Protein AF-A0A1F6WJB7-F1 (afdb_monomer_lite)

Structure (mmCIF, N/CA/C/O backbone):
data_AF-A0A1F6WJB7-F1
#
_entry.id   AF-A0A1F6WJB7-F1
#
loop_
_atom_site.group_PDB
_atom_site.id
_atom_site.type_symbol
_atom_site.label_atom_id
_atom_site.label_alt_id
_atom_site.label_comp_id
_atom_site.label_asym_id
_atom_site.label_entity_id
_atom_site.label_seq_id
_atom_site.pdbx_PDB_ins_code
_atom_site.Cartn_x
_atom_site.Cartn_y
_atom_site.Cartn_z
_atom_site.occupancy
_atom_site.B_iso_or_equiv
_atom_site.auth_seq_id
_atom_site.auth_comp_id
_atom_site.auth_asym_id
_atom_site.auth_atom_id
_atom_site.pdbx_PDB_model_num
ATOM 1 N N . MET A 1 1 ? 21.045 -11.421 -48.890 1.00 61.47 1 MET A N 1
ATOM 2 C CA . MET A 1 1 ? 20.519 -10.477 -47.877 1.00 61.47 1 MET A CA 1
ATOM 3 C C . MET A 1 1 ? 21.454 -9.278 -47.849 1.00 61.47 1 MET A C 1
ATOM 5 O O . MET A 1 1 ? 22.650 -9.493 -47.724 1.00 61.47 1 MET A O 1
ATOM 9 N N . ASN A 1 2 ? 20.962 -8.054 -48.054 1.00 88.75 2 ASN A N 1
ATOM 10 C CA . ASN A 1 2 ? 21.841 -6.881 -48.171 1.00 88.75 2 ASN A CA 1
ATOM 11 C C . ASN A 1 2 ? 22.312 -6.410 -46.790 1.00 88.75 2 ASN A C 1
ATOM 13 O O . ASN A 1 2 ? 21.549 -6.493 -45.828 1.00 88.75 2 ASN A O 1
ATOM 17 N N . ASN A 1 3 ? 23.519 -5.843 -46.703 1.00 90.50 3 ASN A N 1
ATOM 18 C CA . ASN A 1 3 ? 24.090 -5.327 -45.448 1.00 90.50 3 ASN A CA 1
ATOM 19 C C . ASN A 1 3 ? 23.143 -4.350 -44.737 1.00 90.50 3 ASN A C 1
ATOM 21 O O . ASN A 1 3 ? 22.993 -4.403 -43.523 1.00 90.50 3 ASN A O 1
ATOM 25 N N . LYS A 1 4 ? 22.420 -3.524 -45.502 1.00 92.44 4 LYS A N 1
ATOM 26 C CA . LYS A 1 4 ? 21.393 -2.616 -44.974 1.00 92.44 4 LYS A CA 1
ATOM 27 C C . LYS A 1 4 ? 20.257 -3.356 -44.255 1.00 92.44 4 LYS A C 1
ATOM 29 O O . LYS A 1 4 ? 19.829 -2.915 -43.197 1.00 92.44 4 LYS A O 1
ATOM 34 N N . ASN A 1 5 ? 19.810 -4.494 -44.787 1.00 91.31 5 ASN A N 1
ATOM 35 C CA . ASN A 1 5 ? 18.759 -5.309 -44.169 1.00 91.31 5 ASN A CA 1
ATOM 36 C C . ASN A 1 5 ? 19.289 -6.021 -42.917 1.00 91.31 5 ASN A C 1
ATOM 38 O O . ASN A 1 5 ? 18.572 -6.127 -41.929 1.00 91.31 5 ASN A O 1
ATOM 42 N N . LEU A 1 6 ? 20.553 -6.454 -42.939 1.00 92.38 6 LEU A N 1
ATOM 43 C CA . LEU A 1 6 ? 21.202 -7.099 -41.798 1.00 92.38 6 LEU A CA 1
ATOM 44 C C . LEU A 1 6 ? 21.391 -6.118 -40.629 1.00 92.38 6 LEU A C 1
ATOM 46 O O . LEU A 1 6 ? 21.037 -6.447 -39.502 1.00 92.38 6 LEU A O 1
ATOM 50 N N . VAL A 1 7 ? 21.833 -4.885 -40.899 1.00 94.56 7 VAL A N 1
ATOM 51 C CA . VAL A 1 7 ? 21.928 -3.817 -39.885 1.00 94.56 7 VAL A CA 1
ATOM 52 C C . VAL A 1 7 ? 20.555 -3.492 -39.291 1.00 94.56 7 VAL A C 1
ATOM 54 O O . VAL A 1 7 ? 20.431 -3.374 -38.076 1.00 94.56 7 VAL A O 1
ATOM 57 N N . MET A 1 8 ? 19.512 -3.403 -40.121 1.00 94.12 8 MET 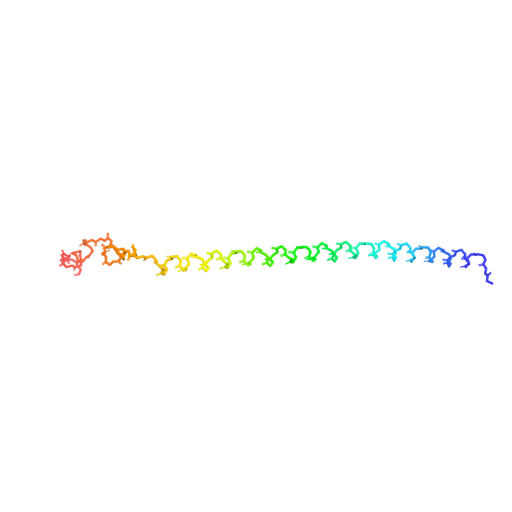A N 1
ATOM 58 C CA . MET A 1 8 ? 18.148 -3.123 -39.654 1.00 94.12 8 MET A CA 1
ATOM 59 C C . MET A 1 8 ? 17.632 -4.207 -38.699 1.00 94.12 8 MET A C 1
ATOM 61 O O . MET A 1 8 ? 17.086 -3.895 -37.645 1.00 94.12 8 MET A O 1
ATOM 65 N N . ILE A 1 9 ? 17.867 -5.481 -39.029 1.00 94.31 9 ILE A N 1
ATOM 66 C CA . ILE A 1 9 ? 17.489 -6.614 -38.174 1.00 94.31 9 ILE A CA 1
ATOM 67 C C . ILE A 1 9 ? 18.258 -6.575 -36.848 1.00 94.31 9 ILE A C 1
ATOM 69 O O . ILE A 1 9 ? 17.657 -6.758 -35.793 1.00 94.31 9 ILE A O 1
ATOM 73 N N . VAL A 1 10 ? 19.562 -6.289 -36.876 1.00 95.12 10 VAL A N 1
ATOM 74 C CA . VAL A 1 10 ? 20.378 -6.191 -35.655 1.00 95.12 10 VAL A CA 1
ATOM 75 C C . VAL A 1 10 ? 19.870 -5.075 -34.741 1.00 95.12 10 VAL A C 1
ATOM 77 O O . VAL A 1 10 ? 19.687 -5.304 -33.547 1.00 95.12 10 VAL A O 1
ATOM 80 N N . VAL A 1 11 ? 19.571 -3.896 -35.290 1.00 95.94 11 VAL A N 1
ATOM 81 C CA . VAL A 1 11 ? 19.001 -2.781 -34.515 1.00 95.94 11 VAL A CA 1
ATOM 82 C C . VAL A 1 11 ? 17.656 -3.174 -33.905 1.00 95.94 11 VAL A C 1
ATOM 84 O O . VAL A 1 11 ? 17.430 -2.928 -32.721 1.00 95.94 11 VAL A O 1
ATOM 87 N N . LEU A 1 12 ? 16.789 -3.835 -34.676 1.00 95.94 12 LEU A N 1
ATOM 88 C CA . LEU A 1 12 ? 15.487 -4.294 -34.193 1.00 95.94 12 LEU A CA 1
ATOM 89 C C . LEU A 1 12 ? 15.633 -5.248 -32.996 1.00 95.94 12 LEU A C 1
ATOM 91 O O . LEU A 1 12 ? 14.950 -5.087 -31.987 1.00 95.94 12 LEU A O 1
ATOM 95 N N . VAL A 1 13 ? 16.557 -6.208 -33.082 1.00 95.38 13 VAL A N 1
ATOM 96 C CA . VAL A 1 13 ? 16.823 -7.176 -32.007 1.00 95.38 13 VAL A CA 1
ATOM 97 C C . VAL A 1 13 ? 17.372 -6.487 -30.758 1.00 95.38 13 VAL A C 1
ATOM 99 O O . VAL A 1 13 ? 16.943 -6.808 -29.651 1.00 95.38 13 VAL A O 1
ATOM 102 N N . VAL A 1 14 ? 18.269 -5.510 -30.911 1.00 95.81 14 VAL A N 1
ATOM 103 C CA . VAL A 1 14 ? 18.826 -4.753 -29.777 1.00 95.81 14 VAL A CA 1
ATOM 104 C C . VAL A 1 14 ? 17.744 -3.927 -29.078 1.00 95.81 14 VAL A C 1
ATOM 106 O O . VAL A 1 14 ? 17.665 -3.943 -27.850 1.00 95.81 14 VAL A O 1
ATOM 109 N N . VAL A 1 15 ? 16.876 -3.253 -29.836 1.00 94.50 15 VAL A N 1
ATOM 110 C CA . VAL A 1 15 ? 15.769 -2.461 -29.276 1.00 94.50 15 VAL A CA 1
ATOM 111 C C . VAL A 1 15 ? 14.779 -3.357 -28.534 1.00 94.50 15 VAL A C 1
ATOM 113 O O . VAL A 1 15 ? 14.420 -3.061 -27.394 1.00 94.50 15 VAL A O 1
ATOM 116 N N . LEU A 1 16 ? 14.374 -4.476 -29.139 1.00 93.69 16 LEU A N 1
ATOM 117 C CA . LEU A 1 16 ? 13.446 -5.423 -28.515 1.00 93.69 16 LEU A CA 1
ATOM 118 C C . LEU A 1 16 ? 14.051 -6.075 -27.265 1.00 93.69 16 LEU A C 1
ATOM 120 O O . LEU A 1 16 ? 13.383 -6.165 -26.235 1.00 93.69 16 LEU A O 1
ATOM 124 N N . GLY A 1 17 ? 15.322 -6.477 -27.324 1.00 91.19 17 GLY A N 1
ATOM 125 C CA . GLY A 1 17 ? 16.042 -7.045 -26.185 1.00 91.19 17 GLY A CA 1
ATOM 126 C C . GLY A 1 17 ? 16.188 -6.052 -25.031 1.00 91.19 17 GLY A C 1
ATOM 127 O O . GLY A 1 17 ? 15.911 -6.396 -23.880 1.00 91.19 17 GLY A O 1
ATOM 128 N N . GLY A 1 18 ? 16.549 -4.801 -25.333 1.00 90.12 18 GLY A N 1
ATOM 129 C CA . GLY A 1 18 ? 16.656 -3.728 -24.343 1.00 90.12 18 GLY A CA 1
ATOM 130 C C . GLY A 1 18 ? 15.313 -3.401 -23.687 1.00 90.12 18 GLY A C 1
ATOM 131 O O . GLY A 1 18 ? 15.231 -3.313 -22.460 1.00 90.12 18 GLY A O 1
ATOM 132 N N . ALA A 1 19 ? 14.245 -3.294 -24.484 1.00 88.25 19 ALA A N 1
ATOM 133 C CA . ALA A 1 19 ? 12.895 -3.037 -23.986 1.00 88.25 19 ALA A CA 1
ATOM 134 C C . ALA A 1 19 ? 12.380 -4.177 -23.092 1.00 88.25 19 ALA A C 1
ATOM 136 O O . ALA A 1 19 ? 11.822 -3.919 -22.024 1.00 88.25 19 ALA A O 1
ATOM 137 N N . TYR A 1 20 ? 12.611 -5.434 -23.485 1.00 92.25 20 TYR A N 1
ATOM 138 C CA . TYR A 1 20 ? 12.227 -6.600 -22.690 1.00 92.25 20 TYR A CA 1
ATOM 139 C C . TYR A 1 20 ? 12.968 -6.644 -21.349 1.00 92.25 20 TYR A C 1
ATOM 141 O O . TYR A 1 20 ? 12.351 -6.838 -20.298 1.00 92.25 20 TYR A O 1
ATOM 149 N N . TRP A 1 21 ? 14.284 -6.408 -21.361 1.00 89.75 21 TRP A N 1
ATOM 150 C CA . TRP A 1 21 ? 15.089 -6.406 -20.141 1.00 89.75 21 TRP A CA 1
ATOM 151 C C . TRP A 1 21 ? 14.633 -5.310 -19.170 1.00 89.75 21 TRP A C 1
ATOM 153 O O . TRP A 1 21 ? 14.326 -5.606 -18.011 1.00 89.75 21 TRP A O 1
ATOM 163 N N . TYR A 1 22 ? 14.482 -4.075 -19.656 1.00 89.38 22 TYR A N 1
ATOM 164 C CA . TYR A 1 22 ? 14.025 -2.942 -18.848 1.00 89.38 22 TYR A CA 1
ATOM 165 C C . TYR A 1 22 ? 12.601 -3.147 -18.301 1.00 89.38 22 TYR A C 1
ATOM 167 O O . TYR A 1 22 ? 12.358 -2.969 -17.104 1.00 89.38 22 TYR A O 1
ATOM 175 N N . GLY A 1 23 ? 11.669 -3.601 -19.146 1.00 81.25 23 GLY A N 1
ATOM 176 C CA . GLY A 1 23 ? 10.288 -3.885 -18.749 1.00 81.25 23 GLY A CA 1
ATOM 177 C C . GLY A 1 23 ? 10.194 -4.984 -17.689 1.00 81.25 23 GLY A C 1
ATOM 178 O O . GLY A 1 23 ? 9.462 -4.843 -16.709 1.00 81.25 23 GLY A O 1
ATOM 179 N N . SER A 1 24 ? 10.989 -6.050 -17.823 1.00 77.50 24 SER A N 1
ATOM 180 C CA . SER A 1 24 ? 11.010 -7.153 -16.854 1.00 77.50 24 SER A CA 1
ATOM 181 C C . SER A 1 24 ? 11.519 -6.724 -15.470 1.00 77.50 24 SER A C 1
ATOM 183 O O . SER A 1 24 ? 10.986 -7.161 -14.445 1.00 77.50 24 SER A O 1
ATOM 185 N N . ALA A 1 25 ? 12.514 -5.832 -15.420 1.00 78.38 25 ALA A N 1
ATOM 186 C CA . ALA A 1 25 ? 13.055 -5.303 -14.173 1.00 78.38 25 ALA A CA 1
ATOM 187 C C . ALA A 1 25 ? 12.032 -4.411 -13.454 1.00 78.38 25 ALA A C 1
ATOM 189 O O . ALA A 1 25 ? 11.848 -4.526 -12.238 1.00 78.38 25 ALA A O 1
ATOM 190 N N . GLN A 1 26 ? 11.324 -3.569 -14.210 1.00 78.56 26 GLN A N 1
ATOM 191 C CA . GLN A 1 26 ? 10.292 -2.693 -13.665 1.00 78.56 26 GLN A CA 1
ATOM 192 C C . GLN A 1 26 ? 9.065 -3.477 -13.185 1.00 78.56 26 GLN A C 1
ATOM 194 O O . GLN A 1 26 ? 8.534 -3.194 -12.111 1.00 78.56 26 GLN A O 1
ATOM 199 N N . TYR A 1 27 ? 8.668 -4.519 -13.918 1.00 75.62 27 TYR A N 1
ATOM 200 C CA . TYR A 1 27 ? 7.581 -5.410 -13.518 1.00 75.62 27 TYR A CA 1
ATOM 201 C C . TYR A 1 27 ? 7.859 -6.080 -12.166 1.00 75.62 27 TYR A C 1
ATOM 203 O O . TYR A 1 27 ? 7.019 -6.042 -11.268 1.00 75.62 27 TYR A O 1
ATOM 211 N N . LYS A 1 28 ? 9.065 -6.631 -11.970 1.00 75.69 28 LYS A N 1
ATOM 212 C CA . LYS A 1 28 ? 9.445 -7.262 -10.694 1.00 75.69 28 LYS A CA 1
ATOM 213 C C . LYS A 1 28 ? 9.406 -6.276 -9.526 1.00 75.69 28 LYS A C 1
ATOM 215 O O . LYS A 1 28 ? 8.918 -6.633 -8.455 1.00 75.69 28 LYS A O 1
ATOM 220 N N . LYS A 1 29 ? 9.873 -5.040 -9.734 1.00 77.25 29 LYS A N 1
ATOM 221 C CA . LYS A 1 29 ? 9.799 -3.978 -8.719 1.00 77.25 29 LYS A CA 1
ATOM 222 C C . LYS A 1 29 ? 8.353 -3.610 -8.386 1.00 77.25 29 LYS A C 1
ATOM 224 O O . LYS A 1 29 ? 8.021 -3.519 -7.210 1.00 77.25 29 LYS A O 1
ATOM 229 N N . GLY A 1 30 ? 7.497 -3.463 -9.397 1.00 74.00 30 GLY A N 1
ATOM 230 C CA . GLY A 1 30 ? 6.079 -3.152 -9.208 1.00 74.00 30 GLY A CA 1
ATOM 231 C C . GLY A 1 30 ? 5.331 -4.244 -8.441 1.00 74.00 30 GLY A C 1
ATOM 232 O O . GLY A 1 30 ? 4.611 -3.946 -7.493 1.00 74.00 30 GLY A O 1
ATOM 233 N N . VAL A 1 31 ? 5.560 -5.516 -8.781 1.00 76.50 31 VAL A N 1
ATOM 234 C CA . VAL A 1 31 ? 4.947 -6.654 -8.075 1.00 76.50 31 VAL A CA 1
ATOM 235 C C . VAL A 1 31 ? 5.427 -6.737 -6.626 1.00 76.50 31 VAL A C 1
ATOM 237 O O . VAL A 1 31 ? 4.621 -6.977 -5.730 1.00 76.50 31 VAL A O 1
ATOM 240 N N . ALA A 1 32 ? 6.723 -6.536 -6.374 1.00 77.12 32 ALA A N 1
ATOM 241 C CA . ALA A 1 32 ? 7.259 -6.537 -5.015 1.00 77.12 32 ALA A CA 1
ATOM 242 C C . ALA A 1 32 ? 6.669 -5.392 -4.175 1.00 77.12 32 ALA A C 1
ATOM 244 O O . ALA A 1 32 ? 6.195 -5.636 -3.069 1.00 77.12 32 ALA A O 1
ATOM 245 N N . ALA A 1 33 ? 6.621 -4.174 -4.723 1.00 77.50 33 ALA A N 1
ATOM 246 C CA . ALA A 1 33 ? 6.020 -3.021 -4.057 1.00 77.50 33 ALA A CA 1
ATOM 247 C C . ALA A 1 33 ? 4.524 -3.231 -3.766 1.00 77.50 33 ALA A C 1
ATOM 249 O O . ALA A 1 33 ? 4.075 -2.968 -2.653 1.00 77.50 33 ALA A O 1
ATOM 250 N N . GLY A 1 34 ? 3.768 -3.775 -4.725 1.00 68.81 34 GLY A N 1
ATOM 251 C CA . GLY A 1 34 ? 2.345 -4.073 -4.544 1.00 68.81 34 GLY A CA 1
ATOM 252 C C . GLY A 1 34 ? 2.084 -5.119 -3.458 1.00 68.81 34 GLY A C 1
ATOM 253 O O . GLY A 1 34 ? 1.153 -4.967 -2.673 1.00 68.81 34 GLY A O 1
ATOM 254 N N . LYS A 1 35 ? 2.930 -6.153 -3.355 1.00 74.50 35 LYS A N 1
ATOM 255 C CA . LYS A 1 35 ? 2.821 -7.164 -2.289 1.00 74.50 35 LYS A CA 1
ATOM 256 C C . LYS A 1 35 ? 3.083 -6.583 -0.900 1.00 74.50 35 LYS A C 1
ATOM 258 O O . LYS A 1 35 ? 2.363 -6.927 0.030 1.00 74.50 35 LYS A O 1
ATOM 263 N N . VAL A 1 36 ? 4.087 -5.717 -0.767 1.00 81.38 36 VAL A N 1
ATOM 264 C CA . VAL A 1 36 ? 4.414 -5.062 0.510 1.00 81.38 36 VAL A CA 1
ATOM 265 C C . VAL A 1 36 ? 3.279 -4.136 0.945 1.00 81.38 36 VAL A C 1
ATOM 267 O O . VAL A 1 36 ? 2.860 -4.194 2.096 1.00 81.38 36 VAL A O 1
ATOM 270 N N . ALA A 1 37 ? 2.735 -3.339 0.021 1.00 75.88 37 ALA A N 1
ATOM 271 C CA . ALA A 1 37 ? 1.598 -2.467 0.308 1.00 75.88 37 ALA A CA 1
ATOM 272 C C . ALA A 1 37 ? 0.361 -3.268 0.751 1.00 75.88 37 ALA A C 1
ATOM 274 O O . ALA A 1 37 ? -0.237 -2.959 1.776 1.00 75.88 37 ALA A O 1
ATOM 275 N N . ALA A 1 38 ? 0.036 -4.354 0.043 1.00 73.69 38 ALA A N 1
ATOM 276 C CA . ALA A 1 38 ? -1.094 -5.208 0.400 1.00 73.69 38 ALA A CA 1
ATOM 277 C C . ALA A 1 38 ? -0.929 -5.877 1.777 1.00 73.69 38 ALA A C 1
ATOM 279 O O . ALA A 1 38 ? -1.901 -6.008 2.513 1.00 73.69 38 ALA A O 1
ATOM 280 N N . GLN A 1 39 ? 0.288 -6.295 2.143 1.00 79.94 39 GLN A N 1
ATOM 281 C CA . GLN A 1 39 ? 0.551 -6.844 3.478 1.00 79.94 39 GLN A CA 1
ATOM 282 C C . GLN A 1 39 ? 0.376 -5.787 4.571 1.00 79.94 39 GLN A C 1
ATOM 284 O O . GLN A 1 39 ? -0.278 -6.066 5.573 1.00 79.94 39 GLN A O 1
ATOM 289 N N . ALA A 1 40 ? 0.890 -4.575 4.354 1.00 83.00 40 ALA A N 1
ATOM 290 C CA . ALA A 1 40 ? 0.752 -3.479 5.307 1.00 83.00 40 ALA A CA 1
ATOM 291 C C . ALA A 1 40 ? -0.719 -3.094 5.547 1.00 83.00 40 ALA A C 1
ATOM 293 O O . ALA A 1 40 ? -1.119 -2.898 6.694 1.00 83.00 40 ALA A O 1
ATOM 294 N N . ASP A 1 41 ? -1.539 -3.048 4.493 1.00 79.31 41 ASP A N 1
ATOM 295 C CA . ASP A 1 41 ? -2.970 -2.749 4.618 1.00 79.31 41 ASP A CA 1
ATOM 296 C C . ASP A 1 41 ? -3.718 -3.833 5.409 1.00 79.31 41 ASP A C 1
ATOM 298 O O . ASP A 1 41 ? -4.542 -3.519 6.271 1.00 79.31 41 ASP A O 1
ATOM 302 N N . ILE A 1 42 ? -3.412 -5.113 5.164 1.00 80.38 42 ILE A N 1
ATOM 303 C CA . ILE A 1 42 ? -4.018 -6.229 5.905 1.00 80.38 42 ILE A CA 1
ATOM 304 C C . ILE A 1 42 ? -3.631 -6.163 7.386 1.00 80.38 42 ILE A C 1
ATOM 306 O O . ILE A 1 42 ? -4.494 -6.318 8.250 1.00 80.38 42 ILE A O 1
ATOM 310 N N . GLU A 1 43 ? -2.359 -5.914 7.697 1.00 85.50 43 GLU A N 1
ATOM 311 C CA . GLU A 1 43 ? -1.897 -5.779 9.082 1.00 85.50 43 GLU A CA 1
ATOM 312 C C . GLU A 1 43 ? -2.551 -4.588 9.793 1.00 85.50 43 GLU A C 1
ATOM 314 O O . GLU A 1 43 ? -2.963 -4.709 10.950 1.00 85.50 43 GLU A O 1
ATOM 319 N N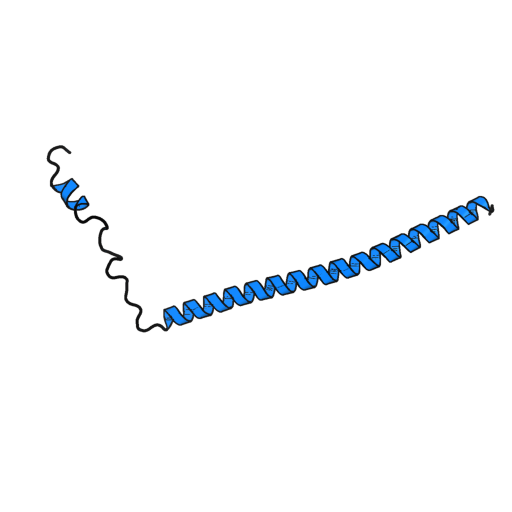 . ALA A 1 44 ? -2.707 -3.453 9.105 1.00 87.25 44 ALA A N 1
ATOM 320 C CA . ALA A 1 44 ? -3.384 -2.282 9.651 1.00 87.25 44 ALA A CA 1
ATOM 321 C C . ALA A 1 44 ? -4.851 -2.589 9.992 1.00 87.25 44 ALA A C 1
ATOM 323 O O . ALA A 1 44 ? -5.296 -2.313 11.109 1.00 87.25 44 ALA A O 1
ATOM 324 N N . GLN A 1 45 ? -5.573 -3.239 9.074 1.00 83.50 45 GLN A N 1
ATOM 325 C CA . GLN A 1 45 ? -6.958 -3.660 9.297 1.00 83.50 45 GLN A CA 1
ATOM 326 C C . GLN A 1 45 ? -7.073 -4.662 10.449 1.00 83.50 45 GLN A C 1
ATOM 328 O O . GLN A 1 45 ? -7.958 -4.540 11.296 1.00 83.50 45 GLN A O 1
ATOM 333 N N . GLN A 1 46 ? -6.168 -5.640 10.527 1.00 84.31 46 GLN A N 1
ATOM 334 C CA . GLN A 1 46 ? -6.154 -6.608 11.625 1.00 84.31 46 GLN A CA 1
ATOM 335 C C . GLN A 1 46 ? -5.913 -5.936 12.974 1.00 84.31 46 GLN A C 1
ATOM 337 O O . GLN A 1 46 ? -6.583 -6.274 13.950 1.00 84.31 46 GLN A O 1
ATOM 342 N N . LYS A 1 47 ? -5.000 -4.964 13.036 1.00 83.62 47 LYS A N 1
ATOM 343 C CA . LYS A 1 47 ? -4.714 -4.219 14.262 1.00 83.62 47 LYS A CA 1
ATOM 344 C C . LYS A 1 47 ? -5.909 -3.384 14.717 1.00 83.62 47 LYS A C 1
ATOM 346 O O . LYS A 1 47 ? -6.205 -3.363 15.910 1.00 83.62 47 LYS A O 1
ATOM 351 N N . GLU A 1 48 ? -6.609 -2.733 13.792 1.00 82.44 48 GLU A N 1
ATOM 352 C CA . GLU A 1 48 ? -7.818 -1.964 14.101 1.00 82.44 48 GLU A CA 1
ATOM 353 C C . GLU A 1 48 ? -8.948 -2.870 14.613 1.00 82.44 48 GLU A C 1
ATOM 355 O O . GLU A 1 48 ? -9.552 -2.591 15.651 1.00 82.44 48 GLU A O 1
ATOM 360 N N . MET A 1 49 ? -9.185 -4.001 13.941 1.00 76.75 49 MET A N 1
ATOM 361 C CA . MET A 1 49 ? -10.173 -4.988 14.384 1.00 76.75 49 MET A CA 1
ATOM 362 C C . MET A 1 49 ? -9.825 -5.571 15.756 1.00 76.75 49 MET A C 1
ATOM 364 O O . MET A 1 49 ? -10.707 -5.706 16.603 1.00 76.75 49 MET A O 1
ATOM 368 N N . ALA A 1 50 ? -8.552 -5.889 16.000 1.00 78.88 50 ALA A N 1
ATOM 369 C CA . ALA A 1 50 ? -8.091 -6.408 17.284 1.00 78.88 50 ALA A CA 1
ATOM 370 C C . ALA A 1 50 ? -8.246 -5.374 18.410 1.00 78.88 50 ALA A C 1
ATOM 372 O O . ALA A 1 50 ? -8.701 -5.727 19.497 1.00 78.88 50 ALA A O 1
ATOM 373 N N . ALA A 1 51 ? -7.926 -4.102 18.150 1.00 82.69 51 ALA A N 1
ATOM 374 C CA . ALA A 1 51 ? -8.127 -3.019 19.110 1.00 82.69 51 ALA A CA 1
ATOM 375 C C . ALA A 1 51 ? -9.613 -2.853 19.454 1.00 82.69 51 ALA A C 1
ATOM 377 O O . ALA A 1 51 ? -9.973 -2.816 20.628 1.00 82.69 51 ALA A O 1
ATOM 378 N N . LYS A 1 52 ? -10.487 -2.851 18.442 1.00 81.75 52 LYS A N 1
ATOM 379 C CA . LYS A 1 52 ? -11.936 -2.741 18.637 1.00 81.75 52 LYS A CA 1
ATOM 380 C C . LYS A 1 52 ? -12.513 -3.925 19.414 1.00 81.75 52 LYS A C 1
ATOM 382 O O . LYS A 1 52 ? -13.285 -3.724 20.344 1.00 81.75 52 LYS A O 1
ATOM 387 N N . ALA A 1 53 ? -12.098 -5.147 19.082 1.00 76.94 53 ALA A N 1
ATOM 388 C CA . ALA A 1 53 ? -12.502 -6.342 19.816 1.00 76.94 53 ALA A CA 1
ATOM 389 C C . ALA A 1 53 ? -12.027 -6.304 21.281 1.00 76.94 53 ALA A C 1
ATOM 391 O O . ALA A 1 53 ? -12.774 -6.691 22.179 1.00 76.94 53 ALA A O 1
ATOM 392 N N . GLY A 1 54 ? -10.813 -5.801 21.527 1.00 78.50 54 GLY A N 1
ATOM 393 C CA . GLY A 1 54 ? -10.280 -5.579 22.871 1.00 78.50 54 GLY A CA 1
ATOM 394 C C . GLY A 1 54 ? -11.083 -4.546 23.661 1.00 78.50 54 GLY A C 1
ATOM 395 O O . GLY A 1 54 ? -11.457 -4.812 24.802 1.00 78.50 54 GLY A O 1
ATOM 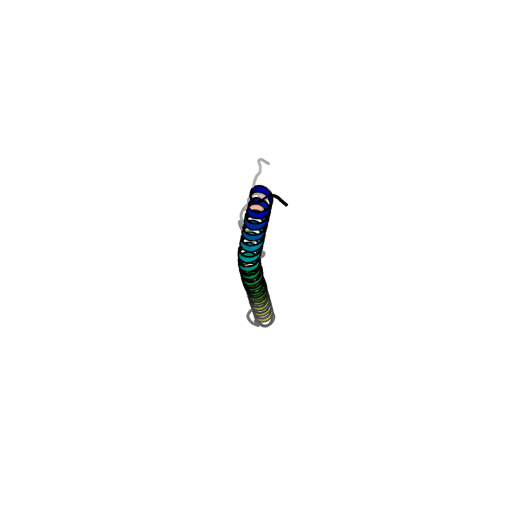396 N N . ASP A 1 55 ? -11.410 -3.409 23.049 1.00 79.12 55 ASP A N 1
ATOM 397 C CA . ASP A 1 55 ? -12.221 -2.353 23.664 1.00 79.12 55 ASP A CA 1
ATOM 398 C C . ASP A 1 55 ? -13.644 -2.822 23.975 1.00 79.12 55 ASP A C 1
ATOM 400 O O . ASP A 1 55 ? -14.183 -2.514 25.040 1.00 79.12 55 ASP A O 1
ATOM 404 N N . ASP A 1 56 ? -14.265 -3.578 23.073 1.00 79.56 56 ASP A N 1
ATOM 405 C CA . ASP A 1 56 ? -15.609 -4.111 23.278 1.00 79.56 56 ASP A CA 1
ATOM 406 C C . ASP A 1 56 ? -15.617 -5.184 24.377 1.00 79.56 56 ASP A C 1
ATOM 408 O O . ASP A 1 56 ? -16.495 -5.166 25.243 1.00 79.56 56 ASP A O 1
ATOM 412 N N . ALA A 1 57 ? -14.600 -6.052 24.423 1.00 73.19 57 ALA A N 1
ATOM 413 C CA . ALA A 1 57 ? -14.413 -7.005 25.515 1.00 73.19 57 ALA A CA 1
ATOM 414 C C . ALA A 1 57 ? -14.166 -6.291 26.854 1.00 73.19 57 ALA A C 1
ATOM 416 O O . ALA A 1 57 ? -14.771 -6.654 27.863 1.00 73.19 57 ALA A O 1
ATOM 417 N N . ALA A 1 58 ? -13.350 -5.233 26.867 1.00 76.88 58 ALA A N 1
ATOM 418 C CA . ALA A 1 58 ? -13.103 -4.423 28.056 1.00 76.88 58 ALA A CA 1
ATOM 419 C C . ALA A 1 58 ? -14.381 -3.714 28.534 1.00 76.88 58 ALA A C 1
ATOM 421 O O . ALA A 1 58 ? -14.690 -3.734 29.724 1.00 76.88 58 ALA A O 1
ATOM 422 N N . LYS A 1 59 ? -15.181 -3.148 27.622 1.00 77.62 59 LYS A N 1
ATOM 423 C CA . LYS A 1 59 ? -16.489 -2.539 27.932 1.00 77.62 59 LYS A CA 1
ATOM 424 C C . LYS A 1 59 ? -17.540 -3.554 28.381 1.00 77.62 59 LYS A C 1
ATOM 426 O O . LYS A 1 59 ? -18.460 -3.172 29.106 1.00 77.62 59 LYS A O 1
ATOM 431 N N . ALA A 1 60 ? -17.471 -4.796 27.910 1.00 75.94 60 ALA A N 1
ATOM 432 C CA . ALA A 1 60 ? -18.372 -5.872 28.317 1.00 75.94 60 ALA A CA 1
ATOM 433 C C . ALA A 1 60 ? -17.998 -6.435 29.695 1.00 75.94 60 ALA A C 1
ATOM 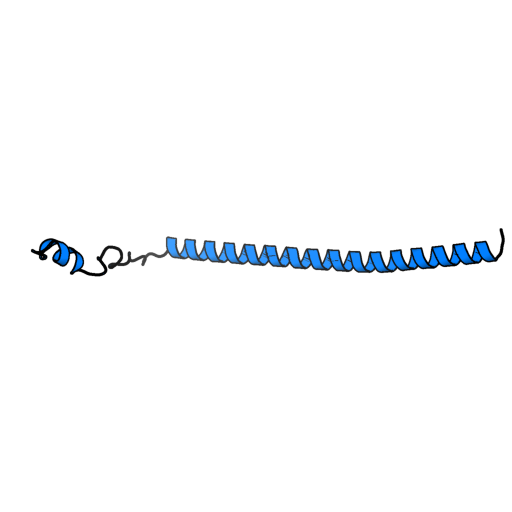435 O O . ALA A 1 60 ? -18.881 -6.697 30.505 1.00 75.94 60 ALA A O 1
ATOM 436 N N . ALA A 1 61 ? -16.702 -6.571 29.973 1.00 76.25 61 ALA A N 1
ATOM 437 C CA . ALA A 1 61 ? -16.192 -7.070 31.244 1.00 76.25 61 ALA A CA 1
ATOM 438 C C . ALA A 1 61 ? -16.146 -6.002 32.350 1.00 76.25 61 ALA A C 1
ATOM 440 O O . ALA A 1 61 ? -15.928 -6.361 33.502 1.00 76.25 61 ALA A O 1
ATOM 441 N N . ASN A 1 62 ? -16.329 -4.711 32.030 1.00 70.06 62 ASN A N 1
ATOM 442 C CA . ASN A 1 62 ? -16.244 -3.620 33.002 1.00 70.06 62 ASN A CA 1
ATOM 443 C C . ASN A 1 62 ? -17.398 -3.684 34.031 1.00 70.06 62 ASN A C 1
ATOM 445 O O . ASN A 1 62 ? -18.534 -3.349 33.682 1.00 70.06 62 ASN A O 1
ATOM 449 N N . PRO A 1 63 ? -17.126 -4.024 35.309 1.00 68.00 63 PRO A N 1
ATOM 450 C CA . PRO A 1 63 ? -18.149 -4.089 36.353 1.00 68.00 63 PRO A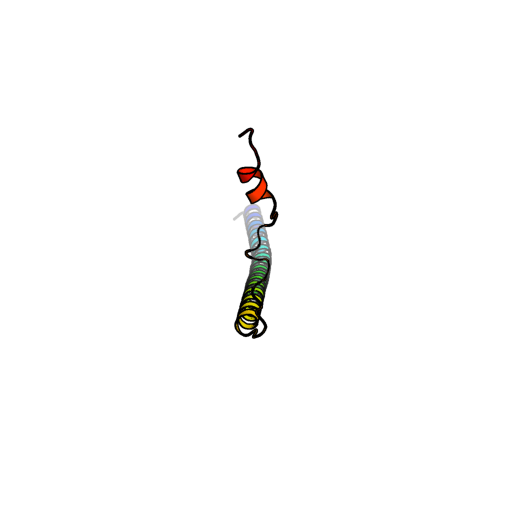 CA 1
ATOM 451 C C . PRO A 1 63 ? -18.578 -2.700 36.862 1.00 68.00 63 PRO A C 1
ATOM 453 O O . PRO A 1 63 ? -19.534 -2.596 37.623 1.00 68.00 63 PRO A O 1
ATOM 456 N N . PHE A 1 64 ? -17.904 -1.626 36.434 1.00 77.38 64 PHE A N 1
ATOM 457 C CA . PHE A 1 64 ? -18.219 -0.228 36.745 1.00 77.38 64 PHE A CA 1
ATOM 458 C C . PHE A 1 64 ? -18.972 0.471 35.609 1.00 77.38 64 PHE A C 1
ATOM 460 O O . PHE A 1 64 ? -18.883 1.690 35.460 1.00 77.38 64 PHE A O 1
ATOM 467 N N . LYS A 1 65 ? -19.690 -0.281 34.767 1.00 65.81 65 LYS A N 1
ATOM 468 C C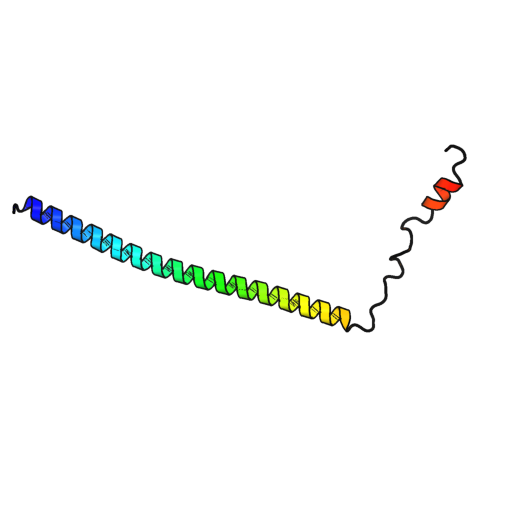A . LYS A 1 65 ? -20.562 0.293 33.738 1.00 65.81 65 LYS A CA 1
ATOM 469 C C . LYS A 1 65 ? -21.749 0.993 34.415 1.00 65.81 65 LYS A C 1
ATOM 471 O O . LYS A 1 65 ? -22.817 0.422 34.598 1.00 65.81 65 LYS A O 1
ATOM 476 N N . VAL A 1 66 ? -21.531 2.233 34.839 1.00 66.31 66 VAL A N 1
ATOM 477 C CA . VAL A 1 66 ? -22.571 3.119 35.359 1.00 66.31 66 VAL A CA 1
ATOM 478 C C . VAL A 1 66 ? -23.310 3.670 34.141 1.00 66.31 66 VAL A C 1
ATOM 480 O O . VAL A 1 66 ? -22.707 4.365 33.324 1.00 66.31 66 VAL A O 1
ATOM 483 N N . ALA A 1 67 ? -24.589 3.317 33.975 1.00 69.25 67 ALA A N 1
ATOM 484 C CA . ALA A 1 67 ? -25.455 3.979 32.999 1.00 69.25 67 ALA A CA 1
ATOM 485 C C . ALA A 1 67 ? -25.394 5.490 33.252 1.00 69.25 67 ALA A C 1
ATOM 487 O O . ALA A 1 67 ? -25.413 5.905 34.414 1.00 69.25 67 ALA A O 1
ATOM 488 N N . ASN A 1 68 ? -25.262 6.305 32.202 1.00 68.88 68 ASN A N 1
ATOM 489 C CA . ASN A 1 68 ? -25.114 7.743 32.384 1.00 68.88 68 ASN A CA 1
ATOM 490 C C . ASN A 1 68 ? -26.378 8.266 33.101 1.00 68.88 68 ASN A C 1
ATOM 492 O O . ASN A 1 68 ? -27.469 8.188 32.536 1.00 68.88 68 ASN A O 1
ATOM 496 N N . PRO A 1 69 ? -26.274 8.794 34.337 1.00 68.50 69 PRO A N 1
ATOM 497 C CA . PRO A 1 69 ? -27.446 9.183 35.122 1.00 68.50 69 PRO A CA 1
ATOM 498 C C . PRO A 1 69 ? -28.228 10.347 34.491 1.00 68.50 69 PRO A C 1
ATOM 500 O O . PRO A 1 69 ? -29.340 10.640 34.919 1.00 68.50 69 PRO A O 1
ATOM 503 N N . LEU A 1 70 ? -27.664 10.999 33.468 1.00 73.88 70 LEU A N 1
ATOM 504 C CA . LEU A 1 70 ? -28.282 12.079 32.700 1.00 73.88 70 LEU A CA 1
ATOM 505 C C . LEU A 1 70 ? -28.829 11.622 31.337 1.00 73.88 70 LEU A C 1
ATOM 507 O O . LEU A 1 70 ? -29.381 12.439 30.610 1.00 73.88 70 LEU A O 1
ATOM 511 N N . GLU A 1 71 ? -28.706 10.341 30.976 1.00 69.69 71 GLU A N 1
ATOM 512 C CA . GLU A 1 71 ? -29.095 9.813 29.653 1.00 69.69 71 GLU A CA 1
ATOM 513 C C . GLU A 1 71 ? -30.610 9.878 29.389 1.00 69.69 71 GLU A C 1
ATOM 515 O O . GLU A 1 71 ? -31.040 9.848 28.240 1.00 69.69 71 GLU A O 1
ATOM 520 N N . GLY A 1 72 ? -31.418 10.026 30.444 1.00 67.88 72 GLY A N 1
ATOM 521 C CA . GLY A 1 72 ? -32.868 10.237 30.370 1.00 67.88 72 GLY A CA 1
ATOM 522 C C . GLY A 1 72 ? -33.345 11.569 30.953 1.00 67.88 72 GLY A C 1
ATOM 523 O O . GLY A 1 72 ? -34.550 11.772 31.086 1.00 67.88 72 GLY A O 1
ATOM 524 N N . VAL A 1 73 ? -32.433 12.468 31.341 1.00 70.06 73 VAL A N 1
ATOM 525 C CA . VAL A 1 73 ? -32.810 13.771 31.900 1.00 70.06 73 VAL A CA 1
ATOM 526 C C . VAL A 1 73 ? -32.953 14.758 30.748 1.00 70.06 73 VAL A C 1
ATOM 528 O O . VAL A 1 73 ? -31.990 15.028 30.030 1.00 70.06 73 VAL A O 1
ATOM 531 N N . SER A 1 74 ? -34.167 15.286 30.564 1.00 67.81 74 SER A N 1
ATOM 532 C CA . SER A 1 74 ? -34.439 16.344 29.587 1.00 67.81 74 SER A CA 1
ATOM 533 C C . SER A 1 74 ? -33.421 17.473 29.746 1.00 67.81 74 SER A C 1
ATOM 535 O O . SER A 1 74 ? -33.213 17.983 30.848 1.00 67.81 74 SER A O 1
ATOM 537 N N . SER A 1 75 ? -32.789 17.874 28.641 1.00 71.94 75 SER A N 1
ATOM 538 C CA . SER A 1 75 ? -31.742 18.903 28.635 1.00 71.94 75 SER A CA 1
ATOM 539 C C . SER A 1 75 ? -32.237 20.259 29.147 1.00 71.94 75 SER A C 1
ATOM 541 O O . SER A 1 75 ? -31.428 21.090 29.554 1.00 71.94 75 SER A O 1
ATOM 543 N N . ASN A 1 76 ? -33.555 20.483 29.133 1.00 71.38 76 ASN A N 1
ATOM 544 C CA . ASN A 1 76 ? -34.176 21.688 29.653 1.00 71.38 76 ASN A CA 1
ATOM 545 C C . ASN A 1 76 ? -35.480 21.350 30.412 1.00 71.38 76 ASN A C 1
ATOM 547 O O . ASN A 1 76 ? -36.507 21.083 29.781 1.00 71.38 76 ASN A O 1
ATOM 551 N N . PRO A 1 77 ? -35.479 21.408 31.758 1.00 69.19 77 PRO A N 1
ATOM 552 C CA . PRO A 1 77 ? -36.660 21.122 32.575 1.00 69.19 77 PRO A CA 1
ATOM 553 C C . PRO A 1 77 ? -37.779 22.171 32.428 1.00 69.19 77 PRO A C 1
ATOM 555 O O . PRO A 1 77 ? -38.876 21.973 32.939 1.00 69.19 77 PRO A O 1
ATOM 558 N N . PHE A 1 78 ? -37.532 23.282 31.725 1.00 75.12 78 PHE A N 1
ATOM 559 C CA . PHE A 1 78 ? -38.523 24.334 31.485 1.00 75.12 78 PHE A CA 1
ATOM 560 C C . PHE A 1 78 ? -39.289 24.180 30.164 1.00 75.12 78 PHE A C 1
ATOM 562 O O . PHE A 1 78 ? -40.271 24.893 29.963 1.00 75.12 78 PHE A O 1
ATOM 569 N N . GLU A 1 79 ? -38.898 23.263 29.270 1.00 70.94 79 GLU A N 1
ATOM 570 C CA . GLU A 1 79 ? -39.640 23.032 28.013 1.00 70.94 79 GLU A CA 1
ATOM 571 C C . GLU A 1 79 ? -41.056 22.505 28.279 1.00 70.94 79 GLU A C 1
ATOM 573 O O . GLU A 1 79 ? -42.025 22.949 27.666 1.00 70.94 79 GLU A O 1
ATOM 578 N N . GLU A 1 80 ? -41.197 21.609 29.254 1.00 68.19 80 GLU A N 1
ATOM 579 C CA . GLU A 1 80 ? -42.489 21.036 29.650 1.00 68.19 80 GLU A CA 1
ATOM 580 C C . GLU A 1 80 ? -43.391 22.090 30.322 1.00 68.19 80 GLU A C 1
ATOM 582 O O . GLU A 1 80 ? -44.600 22.168 30.081 1.00 68.19 80 GLU A O 1
ATOM 587 N N . ALA A 1 81 ? -42.774 22.992 31.093 1.00 67.19 81 ALA A N 1
ATOM 588 C CA . ALA A 1 81 ? -43.447 24.121 31.724 1.00 67.19 81 ALA A CA 1
ATOM 589 C C . ALA A 1 81 ? -43.893 25.183 30.703 1.00 67.19 81 ALA A C 1
ATOM 591 O O . ALA A 1 81 ? -44.956 25.774 30.869 1.00 67.19 81 ALA A O 1
ATOM 592 N N . LYS A 1 82 ? -43.130 25.407 29.627 1.00 67.25 82 LYS A N 1
ATOM 593 C CA . LYS A 1 82 ? -43.437 26.405 28.591 1.00 67.25 82 LYS A CA 1
ATOM 594 C C . LYS A 1 82 ? -44.704 26.072 27.800 1.00 67.25 82 LYS A C 1
ATOM 596 O O . LYS A 1 82 ? -45.462 26.984 27.494 1.00 67.25 82 LYS A O 1
ATOM 601 N N . ASN A 1 83 ? -44.961 24.796 27.511 1.00 66.56 83 ASN A N 1
ATOM 602 C CA . ASN A 1 83 ? -46.209 24.370 26.859 1.00 66.56 83 ASN A CA 1
ATOM 603 C C . ASN A 1 83 ? -47.410 24.388 27.819 1.00 66.56 83 ASN A C 1
ATOM 605 O O . ASN A 1 83 ? -48.537 24.603 27.394 1.00 66.56 83 ASN A O 1
ATOM 609 N N . THR A 1 84 ? -47.177 24.187 29.118 1.00 68.44 84 THR A N 1
ATOM 610 C CA . THR A 1 84 ? -48.251 24.144 30.125 1.00 68.44 84 THR A CA 1
ATOM 611 C C . THR A 1 84 ? -48.649 25.541 30.622 1.00 68.44 84 THR A C 1
ATOM 613 O O . THR A 1 84 ? -49.803 25.773 30.971 1.00 68.44 84 THR A O 1
ATOM 616 N N . LEU A 1 85 ? -47.702 26.485 30.666 1.00 68.19 85 LEU A N 1
ATOM 617 C CA . LEU A 1 85 ? -47.867 27.827 31.244 1.00 68.19 85 LEU A CA 1
ATOM 618 C C . LEU A 1 85 ? -47.952 28.946 30.201 1.00 68.19 85 LEU A C 1
ATOM 620 O O . LEU A 1 85 ? -47.861 30.112 30.577 1.00 68.19 85 LEU A O 1
ATOM 624 N N . ASN A 1 86 ? -48.092 28.635 28.910 1.00 68.50 86 ASN A N 1
ATOM 625 C CA . ASN A 1 86 ? -48.309 29.653 27.886 1.00 68.50 86 ASN A CA 1
ATOM 626 C C . ASN A 1 86 ? -49.815 29.846 27.627 1.00 68.50 86 ASN A C 1
ATOM 628 O O . ASN A 1 86 ? -50.382 29.115 26.819 1.00 68.50 86 ASN A O 1
ATOM 632 N N . PRO A 1 87 ? -50.479 30.836 28.255 1.00 64.94 87 PRO A N 1
ATOM 633 C CA . PRO A 1 87 ? -51.900 31.110 28.033 1.00 64.94 87 PRO A CA 1
ATOM 634 C C . PRO A 1 87 ? -52.199 31.768 26.672 1.00 64.94 87 PRO A C 1
ATOM 636 O O . PRO A 1 87 ? -53.334 32.173 26.439 1.00 64.94 87 PRO A O 1
ATOM 639 N N . PHE A 1 88 ? -51.193 31.926 25.802 1.00 73.12 88 PHE A N 1
ATOM 640 C CA . PHE A 1 88 ? -51.301 32.560 24.484 1.00 73.12 88 PHE A CA 1
ATOM 641 C C . PHE A 1 88 ? -50.965 31.613 23.314 1.00 73.12 88 PHE A C 1
ATOM 643 O O . PHE A 1 88 ? -50.761 32.092 22.196 1.00 73.12 88 PHE A O 1
ATOM 650 N N . GLN A 1 89 ? -50.859 30.303 23.566 1.00 59.69 89 GLN A N 1
ATOM 651 C CA . GLN A 1 89 ? -50.911 29.267 22.522 1.00 59.69 89 GLN A CA 1
ATOM 652 C C . GLN A 1 89 ? -52.355 28.906 22.174 1.00 59.69 89 GLN A C 1
ATOM 654 O O . GLN A 1 89 ? -53.211 28.957 23.085 1.00 59.69 89 GLN A O 1
#

Organism: NCBI:txid1801757

Secondary structure (DSSP, 8-state):
--HHHHHHHHHHHHHHHHHHHHHHHHHHHHHHHHHHHHHHHHHHHHHHHHHHHHHHHHHHH-TT----TTTTS-S-TTHHHHHHS-TT-

Radius of gyration: 36.39 Å; chains: 1; bounding box: 76×43×85 Å

Foldseek 3Di:
DDPVVVVVVVVVCVVVVVCVVVVVVVVVVVVVVVVVVVVVVVVVVVVVVVVVVVVVVCQVPDPPPDDDPCPPPDPDPCVVVCVVVPPPD

Sequence (89 aa):
MNNKNLVMIVVLVVVLGGAYWYGSAQYKKGVAAGKVAAQADIEAQQKEMAAKAGDDAAKAANPFKVANPLEGVSSNPFEEAKNTLNPFQ

pLDDT: mean 78.74, std 9.45, range [59.69, 95.94]